Protein AF-A0A838I7V9-F1 (afdb_monomer_lite)

Foldseek 3Di:
DVQCPPVVLVVLLVVLLQVLLVCAVVCVVPPDDPVVSVVSCVSSVVLLQQQADPVLHTPDDVVVVVVSLVSNCVSHVVRSVVSVVSNVVLVCLSPPNDPPSSVVVSVD

Secondary structure (DSSP, 8-state):
-TTTT-HHHHHHHHHHHHHHHHHHHHHHHS----HHHHHHHHHTTGGGTTPBPTTS-BSS-HHHHHHHHHHHHHH-HHHHHHHHHHHHHHHHHHHHPPTTHHHHHH--

Structure (mmCIF, N/CA/C/O backbone):
data_AF-A0A838I7V9-F1
#
_entry.id   AF-A0A838I7V9-F1
#
loop_
_atom_site.group_PDB
_atom_site.id
_atom_site.type_symbol
_atom_site.label_atom_id
_atom_site.label_alt_id
_atom_site.label_comp_id
_atom_site.label_asym_id
_atom_site.label_entity_id
_atom_site.label_seq_id
_atom_site.pdbx_PDB_ins_code
_atom_site.Cartn_x
_atom_site.Cartn_y
_atom_site.Cartn_z
_atom_site.occupancy
_atom_site.B_iso_or_equiv
_atom_site.auth_seq_id
_atom_site.auth_comp_id
_atom_site.auth_asym_id
_atom_site.auth_atom_id
_atom_site.pdbx_PDB_model_num
ATOM 1 N N . MET A 1 1 ? 8.512 -0.071 14.941 1.00 44.03 1 MET A N 1
ATOM 2 C CA . MET A 1 1 ? 9.833 -0.678 14.637 1.00 44.03 1 MET A CA 1
ATOM 3 C C . MET A 1 1 ? 9.838 -2.211 14.620 1.00 44.03 1 MET A C 1
ATOM 5 O O . MET A 1 1 ? 10.482 -2.750 13.740 1.00 44.03 1 MET A O 1
ATOM 9 N N . ALA A 1 2 ? 9.162 -2.939 15.524 1.00 42.59 2 ALA A N 1
ATOM 10 C CA . ALA A 1 2 ? 9.299 -4.407 15.585 1.00 42.59 2 ALA A CA 1
ATOM 11 C C . ALA A 1 2 ? 8.737 -5.177 14.364 1.00 42.59 2 ALA A C 1
ATOM 13 O O . ALA A 1 2 ? 9.379 -6.119 13.924 1.00 42.59 2 ALA A O 1
ATOM 14 N N . ALA A 1 3 ? 7.604 -4.757 13.779 1.00 47.44 3 ALA A N 1
ATOM 15 C CA . ALA A 1 3 ? 6.997 -5.446 12.626 1.00 47.44 3 ALA A CA 1
ATOM 16 C C . ALA A 1 3 ? 7.734 -5.197 11.292 1.00 47.44 3 ALA A C 1
ATOM 18 O O . ALA A 1 3 ? 7.808 -6.082 10.452 1.00 47.44 3 ALA A O 1
ATOM 19 N N . LEU A 1 4 ? 8.339 -4.014 11.126 1.00 52.12 4 LEU A N 1
ATOM 20 C CA . LEU A 1 4 ? 9.138 -3.663 9.941 1.00 52.12 4 LEU A CA 1
ATOM 21 C C . LEU A 1 4 ? 10.583 -4.193 10.002 1.00 52.12 4 LEU A C 1
ATOM 23 O O . LEU A 1 4 ? 11.268 -4.202 8.987 1.00 52.12 4 LEU A O 1
ATOM 27 N N . ASN A 1 5 ? 11.040 -4.635 11.180 1.00 57.69 5 ASN A N 1
ATOM 28 C CA . ASN A 1 5 ? 12.380 -5.191 11.391 1.00 57.69 5 ASN A CA 1
ATOM 29 C C . ASN A 1 5 ? 12.416 -6.728 11.337 1.00 57.69 5 ASN A C 1
ATOM 31 O O . ASN A 1 5 ? 13.481 -7.309 11.549 1.00 57.69 5 ASN A O 1
ATOM 35 N N . ASP A 1 6 ? 11.283 -7.391 11.087 1.00 76.56 6 ASP A N 1
ATOM 36 C CA . ASP A 1 6 ? 11.284 -8.818 10.770 1.00 76.56 6 ASP A CA 1
ATOM 37 C C . ASP A 1 6 ? 11.922 -9.008 9.378 1.00 76.56 6 ASP A C 1
ATOM 39 O O . ASP A 1 6 ? 11.397 -8.478 8.393 1.00 76.56 6 ASP A O 1
ATOM 43 N N . PRO A 1 7 ? 13.049 -9.736 9.261 1.00 75.50 7 PRO A N 1
ATOM 44 C CA . PRO A 1 7 ? 13.737 -9.925 7.987 1.00 75.50 7 PRO A CA 1
ATOM 45 C C . PRO A 1 7 ? 12.866 -10.619 6.931 1.00 75.50 7 PRO A C 1
ATOM 47 O O . PRO A 1 7 ? 13.026 -10.341 5.743 1.00 75.50 7 PRO A O 1
ATOM 50 N N . ALA A 1 8 ? 11.930 -11.483 7.336 1.00 76.25 8 ALA A N 1
ATOM 51 C CA . ALA A 1 8 ? 11.003 -12.110 6.400 1.00 76.25 8 ALA A CA 1
ATOM 52 C C . ALA A 1 8 ? 10.016 -11.081 5.831 1.00 76.25 8 ALA A C 1
ATOM 54 O O . ALA A 1 8 ? 9.802 -11.030 4.622 1.00 76.25 8 ALA A O 1
ATOM 55 N N . HIS A 1 9 ? 9.474 -10.208 6.686 1.00 82.75 9 HIS A N 1
ATOM 56 C CA . HIS A 1 9 ? 8.588 -9.128 6.255 1.00 82.75 9 HIS A CA 1
ATOM 57 C C . HIS A 1 9 ? 9.313 -8.123 5.350 1.00 82.75 9 HIS A C 1
ATOM 59 O O . HIS A 1 9 ? 8.782 -7.745 4.308 1.00 82.75 9 HIS A O 1
ATOM 65 N N . ALA A 1 10 ? 10.548 -7.747 5.696 1.00 85.62 10 ALA A N 1
ATOM 66 C CA . ALA A 1 10 ? 11.370 -6.868 4.868 1.00 85.62 10 ALA A CA 1
ATOM 67 C C . ALA A 1 10 ? 11.609 -7.450 3.463 1.00 85.62 10 ALA A C 1
ATOM 69 O O . ALA A 1 10 ? 11.466 -6.730 2.477 1.00 85.62 10 ALA A O 1
ATOM 70 N N . SER A 1 11 ? 11.891 -8.755 3.364 1.00 89.12 11 SER A N 1
ATOM 71 C CA . SER A 1 11 ? 12.058 -9.439 2.075 1.00 89.12 11 SER A CA 1
ATOM 72 C C . SER A 1 11 ? 10.759 -9.486 1.261 1.00 89.12 11 SER A C 1
ATOM 74 O O . SER A 1 11 ? 10.793 -9.239 0.057 1.00 89.12 11 SER A O 1
ATOM 76 N N . CYS A 1 12 ? 9.605 -9.728 1.897 1.00 93.62 12 CYS A N 1
ATOM 77 C CA . CYS A 1 12 ? 8.308 -9.658 1.216 1.00 93.62 12 CYS A CA 1
ATOM 78 C C . CYS A 1 12 ? 8.016 -8.250 0.675 1.00 93.62 12 CYS A C 1
ATOM 80 O O . CYS A 1 12 ? 7.533 -8.108 -0.447 1.00 93.62 12 CYS A O 1
ATOM 82 N N . VAL A 1 13 ? 8.317 -7.207 1.456 1.00 95.50 13 VAL A N 1
ATOM 83 C CA . VAL A 1 13 ? 8.146 -5.809 1.033 1.00 95.50 13 VAL A CA 1
ATOM 84 C C . VAL A 1 13 ? 9.055 -5.481 -0.149 1.00 95.50 13 VAL A C 1
ATOM 86 O O . VAL A 1 13 ? 8.592 -4.876 -1.111 1.00 95.50 13 VAL A O 1
ATOM 89 N N . GLU A 1 14 ? 10.323 -5.891 -0.110 1.00 96.81 14 GLU A N 1
ATOM 90 C CA . GLU A 1 14 ? 11.258 -5.693 -1.222 1.00 96.81 14 GLU A CA 1
ATOM 91 C C . GLU A 1 14 ? 10.757 -6.367 -2.506 1.00 96.81 14 GLU A C 1
ATOM 93 O O . GLU A 1 14 ? 10.638 -5.697 -3.532 1.00 96.81 14 GLU A O 1
ATOM 98 N N . GLY A 1 15 ? 10.341 -7.637 -2.431 1.00 97.50 15 GLY A N 1
ATOM 99 C CA . GLY A 1 15 ? 9.783 -8.359 -3.578 1.00 97.50 15 GLY A CA 1
ATOM 100 C C . GLY A 1 15 ? 8.526 -7.698 -4.158 1.00 97.50 15 GLY A C 1
ATOM 101 O O . GLY A 1 15 ? 8.393 -7.579 -5.377 1.00 97.50 15 GLY A O 1
ATOM 102 N N . ALA A 1 16 ? 7.634 -7.182 -3.307 1.00 98.12 16 ALA A N 1
ATOM 103 C CA . ALA A 1 16 ? 6.469 -6.436 -3.774 1.00 98.12 16 ALA A CA 1
ATOM 104 C C . ALA A 1 16 ? 6.872 -5.143 -4.500 1.00 98.12 16 ALA A C 1
ATOM 106 O O . ALA A 1 16 ? 6.332 -4.838 -5.561 1.00 98.12 16 ALA A O 1
ATOM 107 N N . LEU A 1 17 ? 7.843 -4.389 -3.973 1.00 98.62 17 LEU A N 1
ATOM 108 C CA . LEU A 1 17 ? 8.337 -3.169 -4.620 1.00 98.62 17 LEU A CA 1
ATOM 109 C C . LEU A 1 17 ? 8.992 -3.458 -5.977 1.00 98.62 17 LEU A C 1
ATOM 111 O O . LEU A 1 17 ? 8.787 -2.693 -6.921 1.00 98.62 17 LEU A O 1
ATOM 115 N N . GLU A 1 18 ? 9.732 -4.560 -6.102 1.00 98.56 18 GLU A N 1
ATOM 116 C CA . GLU A 1 18 ? 10.296 -5.015 -7.377 1.00 98.56 18 GLU A CA 1
ATOM 117 C C . GLU A 1 18 ? 9.197 -5.347 -8.396 1.00 98.56 18 GLU A C 1
ATOM 119 O O . GLU A 1 18 ? 9.260 -4.894 -9.542 1.00 98.56 18 GLU A O 1
ATOM 124 N N . ALA A 1 19 ? 8.152 -6.066 -7.976 1.00 97.94 19 ALA A N 1
ATOM 125 C CA . ALA A 1 19 ? 7.010 -6.392 -8.828 1.00 97.94 19 ALA A CA 1
ATOM 126 C C . ALA A 1 19 ? 6.235 -5.135 -9.267 1.00 97.94 19 ALA A C 1
ATOM 128 O O . ALA A 1 19 ? 5.865 -4.998 -10.439 1.00 97.94 19 ALA A O 1
ATOM 129 N N . VAL A 1 20 ? 6.052 -4.167 -8.359 1.00 98.56 20 VAL A N 1
ATOM 130 C CA . VAL A 1 20 ? 5.501 -2.851 -8.705 1.00 98.56 20 VAL A CA 1
ATOM 131 C C . VAL A 1 20 ? 6.386 -2.174 -9.755 1.00 98.56 20 VAL A C 1
ATOM 133 O O . VAL A 1 20 ? 5.877 -1.791 -10.809 1.00 98.56 20 VAL A O 1
ATOM 136 N N . ALA A 1 21 ? 7.696 -2.072 -9.534 1.00 98.69 21 ALA A N 1
ATOM 137 C CA . ALA A 1 21 ? 8.607 -1.398 -10.459 1.00 98.69 21 ALA A CA 1
ATOM 138 C C . ALA A 1 21 ? 8.640 -2.051 -11.852 1.00 98.69 21 ALA A C 1
ATOM 140 O O . ALA A 1 21 ? 8.646 -1.348 -12.866 1.00 98.69 21 ALA A O 1
ATOM 141 N N . ALA A 1 22 ? 8.592 -3.386 -11.921 1.00 98.25 22 ALA A N 1
ATOM 142 C CA . ALA A 1 22 ? 8.642 -4.141 -13.173 1.00 98.25 22 ALA A CA 1
ATOM 143 C C . ALA A 1 22 ? 7.511 -3.767 -14.151 1.00 98.25 22 ALA A C 1
ATOM 145 O O . ALA A 1 22 ? 7.724 -3.731 -15.364 1.00 98.25 22 ALA A O 1
ATOM 1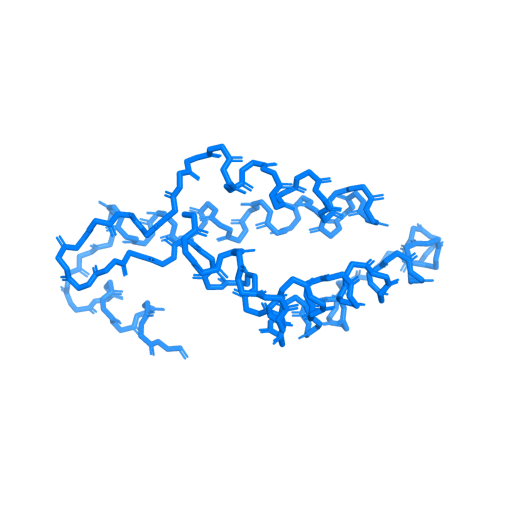46 N N . GLY A 1 23 ? 6.320 -3.446 -13.637 1.00 96.19 23 GLY A N 1
ATOM 147 C CA . GLY A 1 23 ? 5.166 -3.060 -14.456 1.00 96.19 23 GLY A CA 1
ATOM 148 C C . GLY A 1 23 ? 5.008 -1.554 -14.702 1.00 96.19 23 GLY A C 1
ATOM 149 O O . GLY A 1 23 ? 4.099 -1.160 -15.433 1.00 96.19 23 GLY A O 1
ATOM 150 N N . ALA A 1 24 ? 5.855 -0.704 -14.109 1.00 98.06 24 ALA A N 1
ATOM 151 C CA . ALA A 1 24 ? 5.643 0.746 -14.076 1.00 98.06 24 ALA A CA 1
ATOM 152 C C . ALA A 1 24 ? 5.635 1.384 -15.474 1.00 98.06 24 ALA A C 1
ATOM 154 O O . ALA A 1 24 ? 4.708 2.107 -15.832 1.00 98.06 24 ALA A O 1
ATOM 155 N N . ALA A 1 25 ? 6.632 1.064 -16.305 1.00 97.94 25 ALA A N 1
ATOM 156 C CA . ALA A 1 25 ? 6.751 1.639 -17.646 1.00 97.94 25 ALA A CA 1
ATOM 157 C C . ALA A 1 25 ? 5.607 1.220 -18.585 1.00 97.94 25 ALA A C 1
ATOM 159 O O . ALA A 1 25 ? 5.243 1.970 -19.486 1.00 97.94 25 ALA A O 1
ATOM 160 N N . GLU A 1 26 ? 5.057 0.018 -18.407 1.00 97.19 26 GLU A N 1
ATOM 161 C CA . GLU A 1 26 ? 3.923 -0.446 -19.207 1.00 97.19 26 GLU A CA 1
ATOM 162 C C . GLU A 1 26 ? 2.627 0.248 -18.787 1.00 97.19 26 GLU A C 1
ATOM 164 O O . GLU A 1 26 ? 1.877 0.717 -19.640 1.00 97.19 26 GLU A O 1
ATOM 169 N N . ARG A 1 27 ? 2.397 0.394 -17.477 1.00 96.31 27 ARG A N 1
ATOM 170 C CA . ARG A 1 27 ? 1.236 1.126 -16.954 1.00 96.31 27 ARG A CA 1
ATOM 171 C C . ARG A 1 27 ? 1.263 2.610 -17.302 1.00 96.31 27 ARG A C 1
ATOM 173 O O . ARG A 1 27 ? 0.206 3.168 -17.574 1.00 96.31 27 ARG A O 1
ATOM 180 N N . ASP A 1 28 ? 2.440 3.232 -17.332 1.00 97.44 28 ASP A N 1
ATOM 181 C CA . ASP A 1 28 ? 2.590 4.625 -17.769 1.00 97.44 28 ASP A CA 1
ATOM 182 C C . ASP A 1 28 ? 2.172 4.802 -19.241 1.00 97.44 28 ASP A C 1
ATOM 184 O O . ASP A 1 28 ? 1.430 5.723 -19.580 1.00 97.44 28 ASP A O 1
ATOM 188 N N . ARG A 1 29 ? 2.567 3.864 -20.116 1.00 98.06 29 ARG A N 1
ATOM 189 C CA . ARG A 1 29 ? 2.175 3.874 -21.538 1.00 98.06 29 ARG A CA 1
ATOM 190 C C . ARG A 1 29 ? 0.707 3.519 -21.761 1.00 98.06 29 ARG A C 1
ATOM 192 O O . ARG A 1 29 ? 0.088 4.058 -22.677 1.00 98.06 29 ARG A O 1
ATOM 199 N N . HIS A 1 30 ? 0.160 2.623 -20.943 1.00 97.06 30 HIS A N 1
ATOM 200 C CA . HIS A 1 30 ? -1.205 2.115 -21.064 1.00 97.06 30 HIS A CA 1
ATOM 201 C C . HIS A 1 30 ? -1.941 2.209 -19.717 1.00 97.06 30 HIS A C 1
ATOM 203 O O . HIS A 1 30 ? -2.069 1.204 -19.006 1.00 97.06 30 HIS A O 1
ATOM 209 N N . PRO A 1 31 ? -2.447 3.407 -19.357 1.00 94.31 31 PRO A N 1
ATOM 210 C CA . PRO A 1 31 ? -3.028 3.650 -18.044 1.00 94.31 31 PRO A CA 1
ATOM 211 C C . PRO A 1 31 ? -4.224 2.743 -17.761 1.00 94.31 31 PRO A C 1
ATOM 213 O O . PRO A 1 31 ? -5.240 2.771 -18.456 1.00 94.31 31 PRO A O 1
ATOM 216 N N . ARG A 1 32 ? -4.104 1.960 -16.693 1.00 95.00 32 ARG A N 1
ATOM 217 C CA . ARG A 1 32 ? -5.156 1.108 -16.134 1.00 95.00 32 ARG A CA 1
ATOM 218 C C . ARG A 1 32 ? -5.000 1.046 -14.622 1.00 95.00 32 ARG A C 1
ATOM 220 O O . ARG A 1 32 ? -3.929 1.360 -14.099 1.00 95.00 32 ARG A O 1
ATOM 227 N N . PHE A 1 33 ? -6.057 0.643 -13.922 1.00 96.62 33 PHE A N 1
ATOM 228 C CA . PHE A 1 33 ? -5.934 0.402 -12.490 1.00 96.62 33 PHE A CA 1
ATOM 229 C C . PHE A 1 33 ? -4.869 -0.691 -12.238 1.00 96.62 33 PHE A C 1
ATOM 231 O O . PHE A 1 33 ? -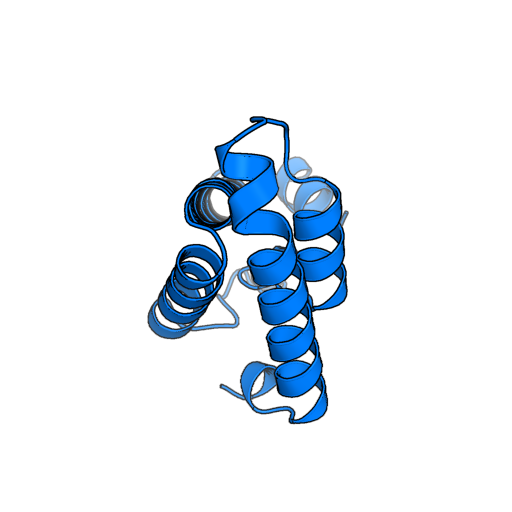4.811 -1.670 -12.990 1.00 96.62 33 PHE A O 1
ATOM 238 N N . PRO A 1 34 ? -3.964 -0.513 -11.260 1.00 97.56 34 PRO A N 1
ATOM 239 C CA . PRO A 1 34 ? -2.824 -1.403 -11.076 1.00 97.56 34 PRO A CA 1
ATOM 240 C C . PRO A 1 34 ? -3.172 -2.594 -10.163 1.00 97.56 34 PRO A C 1
ATOM 242 O O . PRO A 1 34 ? -2.560 -2.761 -9.110 1.00 97.56 34 PRO A O 1
ATOM 245 N N . ASP A 1 35 ? -4.140 -3.426 -10.567 1.00 97.56 35 ASP A N 1
ATOM 246 C CA . ASP A 1 35 ? -4.645 -4.565 -9.774 1.00 97.56 35 ASP A CA 1
ATOM 247 C C . ASP A 1 35 ? -3.528 -5.486 -9.264 1.00 97.56 35 ASP A C 1
ATOM 249 O O . ASP A 1 35 ? -3.443 -5.779 -8.074 1.00 97.56 35 ASP A O 1
ATOM 253 N N . GLU A 1 36 ? -2.630 -5.896 -10.163 1.00 97.44 36 GLU A N 1
ATOM 254 C CA . GLU A 1 36 ? -1.504 -6.784 -9.849 1.00 97.44 36 GLU A CA 1
ATOM 255 C C . GLU A 1 36 ? -0.561 -6.146 -8.818 1.00 97.44 36 GLU A C 1
ATOM 257 O O . GLU A 1 36 ? -0.185 -6.788 -7.846 1.00 97.44 36 GLU A O 1
ATOM 262 N N . ALA A 1 37 ? -0.254 -4.851 -8.956 1.00 98.12 37 ALA A N 1
ATOM 263 C CA . ALA A 1 37 ? 0.584 -4.141 -7.991 1.00 98.12 37 ALA A CA 1
ATOM 264 C C . ALA A 1 37 ? -0.066 -4.110 -6.599 1.00 98.12 37 ALA A C 1
ATOM 266 O O . ALA A 1 37 ? 0.606 -4.331 -5.598 1.00 98.12 37 ALA A O 1
ATOM 267 N N . PHE A 1 38 ? -1.378 -3.869 -6.520 1.00 98.31 38 PHE A N 1
ATOM 268 C CA . PHE A 1 38 ? -2.095 -3.876 -5.243 1.00 98.31 38 PHE A CA 1
ATOM 269 C C . PHE A 1 38 ? -2.203 -5.274 -4.631 1.00 98.31 38 PHE A C 1
ATOM 271 O O . PHE A 1 38 ? -2.179 -5.389 -3.405 1.00 98.31 38 PHE A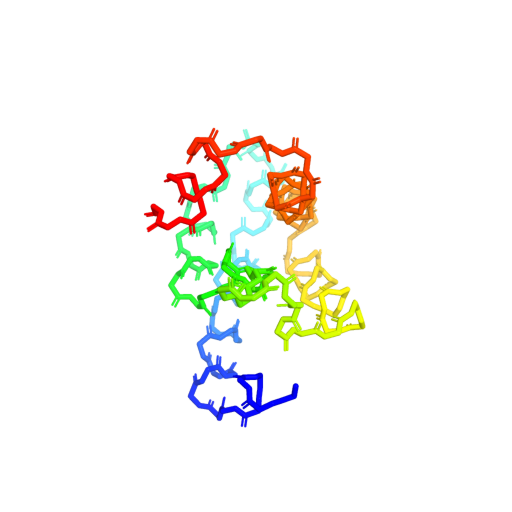 O 1
ATOM 278 N N . ALA A 1 39 ? -2.268 -6.329 -5.446 1.00 98.19 39 ALA A N 1
ATOM 279 C CA . ALA A 1 39 ? -2.194 -7.702 -4.958 1.00 98.19 39 ALA A CA 1
ATOM 280 C C . ALA A 1 39 ? -0.839 -7.986 -4.285 1.00 98.19 39 ALA A C 1
ATOM 282 O O . ALA A 1 39 ? -0.816 -8.539 -3.185 1.00 98.19 39 ALA A O 1
ATOM 283 N N . GLU A 1 40 ? 0.267 -7.526 -4.876 1.00 98.19 40 GLU A N 1
ATOM 284 C CA . GLU A 1 40 ? 1.610 -7.652 -4.289 1.00 98.19 40 GLU A CA 1
ATOM 285 C C . GLU A 1 40 ? 1.752 -6.837 -2.994 1.00 98.19 40 GLU A C 1
ATOM 287 O O . GLU A 1 40 ? 2.207 -7.349 -1.969 1.00 98.19 40 GLU A O 1
ATOM 292 N N . LEU A 1 41 ? 1.272 -5.586 -2.979 1.00 98.12 41 LEU A N 1
ATOM 293 C CA . LEU A 1 41 ? 1.255 -4.762 -1.762 1.00 98.12 41 LEU A CA 1
ATOM 294 C C . LEU A 1 41 ? 0.398 -5.394 -0.651 1.00 98.12 41 LEU A C 1
ATOM 296 O O . LEU A 1 41 ? 0.757 -5.313 0.526 1.00 98.12 41 LEU A O 1
ATOM 300 N N . ARG A 1 42 ? -0.722 -6.044 -1.004 1.00 96.50 42 ARG A N 1
ATOM 301 C CA . ARG A 1 42 ? -1.559 -6.797 -0.058 1.00 96.50 42 ARG A CA 1
ATOM 302 C C . ARG A 1 42 ? -0.808 -7.998 0.502 1.00 96.50 42 ARG A C 1
ATOM 304 O O . ARG A 1 42 ? -0.816 -8.185 1.715 1.00 96.50 42 ARG A O 1
ATOM 311 N N . ALA A 1 43 ? -0.163 -8.789 -0.353 1.00 95.94 43 ALA A N 1
ATOM 312 C CA . ALA A 1 43 ? 0.603 -9.963 0.057 1.00 95.94 43 ALA A CA 1
ATOM 313 C C . ALA A 1 43 ? 1.771 -9.594 0.989 1.00 95.94 43 ALA A C 1
ATOM 315 O O . ALA A 1 43 ? 2.042 -10.310 1.950 1.00 95.94 43 ALA A O 1
ATOM 316 N N . ALA A 1 44 ? 2.397 -8.435 0.765 1.00 95.94 44 ALA A N 1
ATOM 317 C CA . ALA A 1 44 ? 3.421 -7.876 1.646 1.00 95.94 44 ALA A CA 1
ATOM 318 C C . ALA A 1 44 ? 2.866 -7.215 2.926 1.00 95.94 44 ALA A C 1
ATOM 320 O O . ALA A 1 44 ? 3.642 -6.746 3.755 1.00 95.94 44 ALA A O 1
ATOM 321 N N . GLY A 1 45 ? 1.542 -7.152 3.109 1.00 94.62 45 GLY A N 1
ATOM 322 C CA . GLY A 1 45 ? 0.896 -6.556 4.284 1.00 94.62 45 GLY A CA 1
ATOM 323 C C . GLY A 1 45 ? 0.867 -5.023 4.300 1.00 94.62 45 GLY A C 1
ATOM 324 O O . GLY A 1 45 ? 0.427 -4.431 5.284 1.00 94.62 45 GLY A O 1
ATOM 325 N N . LEU A 1 46 ? 1.284 -4.356 3.221 1.00 96.00 46 LEU A N 1
ATOM 326 C CA . LEU A 1 46 ? 1.371 -2.893 3.173 1.00 96.00 46 LEU A CA 1
ATOM 327 C C . LEU A 1 46 ? -0.005 -2.214 3.189 1.00 96.00 46 LEU A C 1
ATOM 329 O O . LEU A 1 46 ? -0.137 -1.115 3.717 1.00 96.00 46 LEU A O 1
ATOM 333 N N . LEU A 1 47 ? -1.061 -2.868 2.694 1.00 95.69 47 LEU A N 1
ATOM 334 C CA . LEU A 1 47 ? -2.419 -2.299 2.738 1.00 95.69 47 LEU A CA 1
ATOM 335 C C . LEU A 1 47 ? -3.003 -2.216 4.160 1.00 95.69 47 LEU A C 1
ATOM 337 O O . LEU A 1 47 ? -3.932 -1.447 4.387 1.00 95.69 47 LEU A O 1
ATOM 341 N N . ALA A 1 48 ? -2.457 -2.980 5.107 1.00 92.81 48 ALA A N 1
ATOM 342 C CA . ALA A 1 48 ? -2.870 -3.004 6.510 1.00 92.81 48 ALA A CA 1
ATOM 343 C C . ALA A 1 48 ? -1.891 -2.246 7.430 1.00 92.81 48 ALA A C 1
ATOM 345 O O . ALA A 1 48 ? -2.029 -2.274 8.651 1.00 92.81 48 ALA A O 1
ATOM 346 N N . LEU A 1 49 ? -0.890 -1.569 6.855 1.00 92.25 49 LEU A N 1
ATOM 347 C CA . LEU A 1 49 ? 0.258 -1.014 7.575 1.00 92.25 49 LEU A CA 1
ATOM 348 C C . LEU A 1 49 ? -0.126 -0.035 8.699 1.00 92.25 49 LEU A C 1
ATOM 350 O O . LEU A 1 49 ? 0.552 0.029 9.725 1.00 92.25 49 LEU A O 1
ATOM 354 N N . THR A 1 50 ? -1.188 0.745 8.495 1.00 92.31 50 THR A N 1
ATOM 355 C CA . THR A 1 50 ? -1.636 1.802 9.412 1.00 92.31 50 THR A CA 1
ATOM 356 C C . THR A 1 50 ? -2.845 1.408 10.254 1.00 92.31 50 THR A C 1
ATOM 358 O O . THR A 1 50 ? -3.362 2.264 10.974 1.00 92.31 50 THR A O 1
ATOM 361 N N . LEU A 1 51 ? -3.285 0.142 10.203 1.00 91.12 51 LEU A N 1
ATOM 362 C CA . LEU A 1 51 ? -4.393 -0.315 11.038 1.00 91.12 51 LEU A CA 1
ATOM 363 C C . LEU A 1 51 ? -4.084 -0.040 12.521 1.00 91.12 51 LEU A C 1
ATOM 365 O O . LEU A 1 51 ? -2.980 -0.350 12.993 1.00 91.12 51 LEU A O 1
ATOM 369 N N . PRO A 1 52 ? -5.023 0.576 13.259 1.00 84.81 52 PRO A N 1
ATOM 370 C CA . PRO A 1 52 ? -4.850 0.797 14.682 1.00 84.81 52 PRO A CA 1
ATOM 371 C C . PRO A 1 52 ? -4.947 -0.529 15.441 1.00 84.81 52 PRO A C 1
ATOM 373 O O . PRO A 1 52 ? -5.522 -1.514 14.979 1.00 84.81 52 PRO A O 1
ATOM 376 N N . ARG A 1 53 ? -4.396 -0.550 16.650 1.00 79.81 53 ARG A N 1
ATOM 377 C CA . ARG A 1 53 ? -4.653 -1.615 17.621 1.00 79.81 53 ARG A CA 1
ATOM 378 C C . ARG A 1 53 ? -6.113 -1.544 18.102 1.00 79.81 53 ARG A C 1
ATOM 380 O O . ARG A 1 53 ? -6.752 -0.506 17.942 1.00 79.81 53 ARG A O 1
ATOM 387 N N . PRO A 1 54 ? -6.637 -2.598 18.759 1.00 73.12 54 PRO A N 1
ATOM 388 C CA . PRO A 1 54 ? -7.999 -2.591 19.307 1.00 73.12 54 PRO A CA 1
ATOM 389 C C . PRO A 1 54 ? -8.296 -1.455 20.304 1.00 73.12 54 PRO A C 1
ATOM 391 O O . PRO A 1 54 ? -9.453 -1.129 20.536 1.00 73.12 54 PRO A O 1
ATOM 394 N N . ASP A 1 55 ? -7.265 -0.857 20.906 1.00 73.94 55 ASP A N 1
ATOM 395 C CA . ASP A 1 55 ? -7.361 0.312 21.791 1.00 73.94 55 ASP A CA 1
ATOM 396 C C . ASP A 1 55 ? -7.338 1.661 21.038 1.00 73.94 55 ASP A C 1
ATOM 398 O O . ASP A 1 55 ? -7.427 2.720 21.659 1.00 73.94 55 ASP A O 1
ATOM 402 N N . GLY A 1 56 ? -7.259 1.635 19.704 1.00 71.69 56 GLY A N 1
ATOM 403 C CA . GLY A 1 56 ? -7.212 2.807 18.832 1.00 71.69 56 GLY A CA 1
ATOM 404 C C . GLY A 1 56 ? -5.810 3.383 18.621 1.00 71.69 56 GLY A C 1
ATOM 405 O O . GLY A 1 56 ? -5.665 4.345 17.865 1.00 71.69 56 GLY A O 1
ATOM 406 N N . GLU A 1 57 ? -4.768 2.825 19.247 1.00 77.81 57 GLU A N 1
ATOM 407 C CA . GLU A 1 57 ? -3.405 3.337 19.095 1.00 77.81 57 GLU A CA 1
ATOM 408 C C . GLU A 1 57 ? -2.752 2.889 17.780 1.00 77.81 57 GLU A C 1
ATOM 410 O O . GLU A 1 57 ? -2.901 1.754 17.321 1.00 77.81 57 GLU A O 1
ATOM 415 N N . ARG A 1 58 ? -1.959 3.781 17.175 1.00 81.75 58 ARG A N 1
ATOM 416 C CA . ARG A 1 58 ? -1.221 3.490 15.941 1.00 81.75 58 ARG A CA 1
ATOM 417 C C . ARG A 1 58 ? -0.072 2.514 16.212 1.00 81.75 58 ARG A C 1
ATOM 419 O O . ARG A 1 58 ? 0.738 2.725 17.111 1.00 81.75 58 ARG A O 1
ATOM 426 N N . VAL A 1 59 ? 0.051 1.480 15.377 1.00 84.06 59 VAL A N 1
ATOM 427 C CA . VAL A 1 59 ? 1.113 0.460 15.496 1.00 84.06 59 VAL A CA 1
ATOM 428 C C . VAL A 1 59 ? 2.481 0.968 15.009 1.00 84.06 59 VAL A C 1
ATOM 430 O O . VAL A 1 59 ? 3.525 0.549 15.519 1.00 84.06 59 VAL A O 1
ATOM 433 N N . ILE A 1 60 ? 2.493 1.871 14.024 1.00 87.94 60 ILE A N 1
ATOM 434 C CA . ILE A 1 60 ? 3.709 2.419 13.400 1.00 87.94 60 ILE A CA 1
ATOM 435 C C . ILE A 1 60 ? 3.820 3.937 13.578 1.00 87.94 60 ILE A C 1
ATOM 437 O O . ILE A 1 60 ? 2.845 4.605 13.901 1.00 87.94 60 ILE A O 1
ATOM 441 N N . SER A 1 61 ? 4.999 4.517 13.356 1.00 90.81 61 SER A N 1
ATOM 442 C CA . SER A 1 61 ? 5.133 5.979 13.345 1.00 90.81 61 SER A CA 1
ATOM 443 C C . SER A 1 61 ? 4.700 6.574 11.998 1.00 90.81 61 SER A C 1
ATOM 445 O O . SER A 1 61 ? 4.756 5.904 10.969 1.00 90.81 61 SER A O 1
ATOM 447 N N . HIS A 1 62 ? 4.359 7.867 11.960 1.00 91.00 62 HIS A N 1
ATOM 448 C CA . HIS A 1 62 ? 4.169 8.566 10.679 1.00 91.00 62 HIS A CA 1
ATOM 449 C C . HIS A 1 62 ? 5.436 8.532 9.809 1.00 91.00 62 HIS A C 1
ATOM 451 O O . HIS A 1 62 ? 5.345 8.538 8.587 1.00 91.00 62 HIS A O 1
ATOM 457 N N . ALA A 1 63 ? 6.630 8.493 10.412 1.00 94.12 63 ALA A N 1
ATOM 458 C CA . ALA A 1 63 ? 7.873 8.383 9.653 1.00 94.12 63 ALA A CA 1
ATOM 459 C C . ALA A 1 63 ? 7.960 7.045 8.900 1.00 94.12 63 ALA A C 1
ATOM 461 O O . ALA A 1 63 ? 8.369 7.036 7.740 1.00 94.12 63 ALA A O 1
ATOM 462 N N . ASP A 1 64 ? 7.526 5.952 9.534 1.00 93.38 64 ASP A N 1
ATOM 463 C CA . ASP A 1 64 ? 7.447 4.626 8.912 1.00 93.38 64 ASP A CA 1
ATOM 464 C C . ASP A 1 64 ? 6.419 4.613 7.770 1.00 93.38 64 ASP A C 1
ATOM 466 O O . ASP A 1 64 ? 6.694 4.105 6.683 1.00 93.38 64 ASP A O 1
ATOM 470 N N . GLU A 1 65 ? 5.258 5.236 7.983 1.00 94.94 65 GLU A N 1
ATOM 471 C CA . GLU A 1 65 ? 4.214 5.370 6.963 1.00 94.94 65 GLU A CA 1
ATOM 472 C C . GLU A 1 65 ? 4.728 6.132 5.734 1.00 94.94 65 GLU A C 1
ATOM 474 O O . GLU A 1 65 ? 4.676 5.635 4.608 1.00 94.94 65 GLU A O 1
ATOM 479 N N . TRP A 1 66 ? 5.313 7.313 5.951 1.00 96.69 66 TRP A N 1
ATOM 480 C CA . TRP A 1 66 ? 5.894 8.120 4.879 1.00 96.69 66 TRP A CA 1
ATOM 481 C C . TRP A 1 66 ? 7.058 7.420 4.183 1.00 96.69 66 TRP A C 1
ATOM 483 O O . TRP A 1 66 ? 7.284 7.646 2.993 1.00 96.69 66 TRP A O 1
ATOM 493 N N . HIS A 1 67 ? 7.813 6.587 4.899 1.00 96.81 67 HIS A N 1
ATOM 494 C CA . HIS A 1 67 ? 8.837 5.754 4.287 1.00 96.81 67 HIS A CA 1
ATOM 495 C C . HIS A 1 67 ? 8.208 4.746 3.316 1.00 96.81 67 HIS A C 1
ATOM 497 O O . HIS A 1 67 ? 8.623 4.695 2.160 1.00 96.81 67 HIS A O 1
ATOM 503 N N . ALA A 1 68 ? 7.163 4.022 3.731 1.00 96.69 68 ALA A N 1
ATOM 504 C CA . ALA A 1 68 ? 6.452 3.082 2.864 1.00 96.69 68 ALA A CA 1
ATOM 505 C C . ALA A 1 68 ? 5.849 3.771 1.628 1.00 96.69 68 ALA A C 1
ATOM 507 O O . ALA A 1 68 ? 6.085 3.322 0.506 1.00 96.69 68 ALA A O 1
ATOM 508 N N . VAL A 1 69 ? 5.156 4.903 1.806 1.00 98.38 69 VAL A N 1
ATOM 509 C CA . VAL A 1 69 ? 4.584 5.682 0.690 1.00 98.38 69 VAL A CA 1
ATOM 510 C C . VAL A 1 69 ? 5.665 6.084 -0.314 1.00 98.38 69 VAL A C 1
ATOM 512 O O . VAL A 1 69 ? 5.497 5.903 -1.519 1.00 98.38 69 VAL A O 1
ATOM 515 N N . ARG A 1 70 ? 6.811 6.584 0.164 1.00 98.62 70 ARG A N 1
ATOM 516 C CA . ARG A 1 70 ? 7.932 6.973 -0.706 1.00 98.62 70 ARG A CA 1
ATOM 517 C C . ARG A 1 70 ? 8.549 5.778 -1.423 1.00 98.62 70 ARG A C 1
ATOM 519 O O . ARG A 1 70 ? 8.937 5.928 -2.577 1.00 98.62 70 ARG A O 1
ATOM 526 N N . SER A 1 71 ? 8.648 4.623 -0.772 1.00 98.50 71 SER A N 1
ATOM 527 C CA . SER A 1 71 ? 9.160 3.401 -1.399 1.00 98.50 71 SER A CA 1
ATOM 528 C C . SER A 1 71 ? 8.254 2.933 -2.536 1.00 98.50 71 SER A C 1
ATOM 530 O O . SER A 1 71 ? 8.745 2.718 -3.642 1.00 98.50 71 SER A O 1
ATOM 532 N N . VAL A 1 72 ? 6.936 2.881 -2.316 1.00 98.69 72 VAL A N 1
ATOM 533 C CA . VAL A 1 72 ? 5.969 2.518 -3.368 1.00 98.69 72 VAL A CA 1
ATOM 534 C C . VAL A 1 72 ? 5.987 3.548 -4.501 1.00 98.69 72 VAL A C 1
ATOM 536 O O . VAL A 1 72 ? 6.079 3.175 -5.665 1.00 98.69 72 VAL A O 1
ATOM 539 N N . ALA A 1 73 ? 5.991 4.845 -4.179 1.00 98.69 73 ALA A N 1
ATOM 540 C CA . ALA A 1 73 ? 6.033 5.912 -5.180 1.00 98.69 73 ALA A CA 1
ATOM 541 C C . ALA A 1 73 ? 7.326 5.929 -6.016 1.00 98.69 73 ALA A C 1
ATOM 543 O O . ALA A 1 73 ? 7.305 6.372 -7.162 1.00 98.69 73 ALA A O 1
ATOM 544 N N . ARG A 1 74 ? 8.454 5.462 -5.460 1.00 98.75 74 ARG A N 1
ATOM 545 C CA . ARG A 1 74 ? 9.710 5.280 -6.206 1.00 98.75 74 ARG A CA 1
ATOM 546 C C . ARG A 1 74 ? 9.640 4.109 -7.182 1.00 98.75 74 ARG A C 1
ATOM 548 O O . ARG A 1 74 ? 10.256 4.198 -8.238 1.00 98.75 74 ARG A O 1
ATOM 555 N N . ALA A 1 75 ? 8.928 3.041 -6.826 1.00 98.56 75 ALA A N 1
ATOM 556 C CA . ALA A 1 75 ? 8.707 1.900 -7.710 1.00 98.56 75 ALA A CA 1
ATOM 557 C C . ALA A 1 75 ? 7.741 2.261 -8.852 1.00 98.56 75 ALA A C 1
ATOM 559 O O . ALA A 1 75 ? 8.018 1.973 -10.012 1.00 98.56 75 ALA A O 1
ATOM 560 N N . ASP A 1 76 ? 6.636 2.938 -8.536 1.00 98.75 76 ASP A N 1
ATOM 561 C CA . ASP A 1 76 ? 5.673 3.461 -9.507 1.00 98.75 76 ASP A CA 1
ATOM 562 C C . ASP 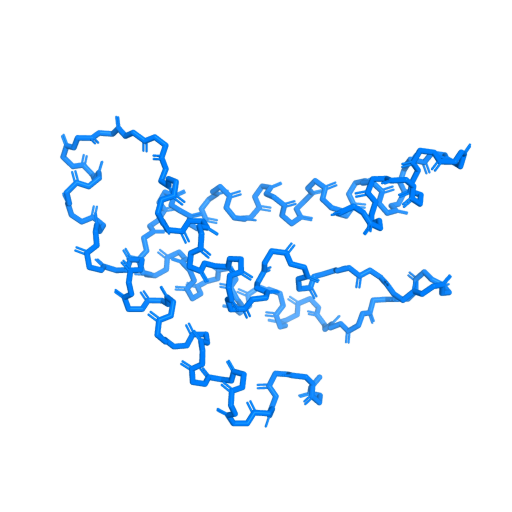A 1 76 ? 4.905 4.642 -8.888 1.00 98.75 76 ASP A C 1
ATOM 564 O O . ASP A 1 76 ? 4.223 4.504 -7.869 1.00 98.75 76 ASP A O 1
ATOM 568 N N . GLY A 1 77 ? 4.998 5.819 -9.514 1.00 98.31 77 GLY A N 1
ATOM 569 C CA . GLY A 1 77 ? 4.396 7.047 -8.991 1.00 98.31 77 GLY A CA 1
ATOM 570 C C . GLY A 1 77 ? 2.865 7.020 -8.937 1.00 98.31 77 GLY A C 1
ATOM 571 O O . GLY A 1 77 ? 2.275 7.556 -7.994 1.00 98.31 77 GLY A O 1
ATOM 572 N N . SER A 1 78 ? 2.208 6.380 -9.907 1.00 98.19 78 SER A N 1
ATOM 573 C CA . SER A 1 78 ? 0.748 6.245 -9.927 1.00 98.19 78 SER A CA 1
ATOM 574 C C . SER A 1 78 ? 0.278 5.277 -8.849 1.00 98.19 78 SER A C 1
ATOM 576 O O . SER A 1 78 ? -0.673 5.587 -8.130 1.00 98.19 78 SER A O 1
ATOM 578 N N . VAL A 1 79 ? 0.977 4.152 -8.670 1.00 98.62 79 VAL A N 1
ATOM 579 C CA . VAL A 1 79 ? 0.686 3.204 -7.581 1.00 98.62 79 VAL A CA 1
ATOM 580 C C . VAL A 1 79 ? 0.898 3.873 -6.225 1.00 98.62 79 VAL A C 1
ATOM 582 O O . VAL A 1 79 ? 0.018 3.801 -5.373 1.00 98.62 79 VAL A O 1
ATOM 585 N N . GLY A 1 80 ? 2.006 4.599 -6.043 1.00 98.62 80 GLY A N 1
ATOM 586 C CA . GLY A 1 80 ? 2.290 5.333 -4.809 1.00 98.62 80 GLY A CA 1
ATOM 587 C C . GLY A 1 80 ? 1.205 6.345 -4.445 1.00 98.62 80 GLY A C 1
ATOM 588 O O . GLY A 1 80 ? 0.830 6.444 -3.280 1.00 98.62 80 GLY A O 1
ATOM 589 N N . ARG A 1 81 ? 0.637 7.049 -5.433 1.00 98.25 81 ARG A N 1
ATOM 590 C CA . ARG A 1 81 ? -0.478 7.981 -5.203 1.00 98.25 81 ARG A CA 1
ATOM 591 C C . ARG A 1 81 ? -1.758 7.273 -4.758 1.00 98.25 81 ARG A C 1
ATOM 593 O O . ARG A 1 81 ? -2.458 7.788 -3.890 1.00 98.25 81 ARG A O 1
ATOM 600 N N . ILE A 1 82 ? -2.098 6.141 -5.371 1.00 98.56 82 ILE A N 1
ATOM 601 C CA . ILE A 1 82 ? -3.299 5.382 -4.990 1.00 98.56 82 ILE A CA 1
ATOM 602 C C . ILE A 1 82 ? -3.096 4.768 -3.599 1.00 98.56 82 ILE A C 1
ATOM 604 O O . ILE A 1 82 ? -4.013 4.789 -2.785 1.00 98.56 82 ILE A O 1
ATOM 608 N N . TYR A 1 83 ? -1.887 4.286 -3.303 1.00 98.62 83 TYR A N 1
ATOM 609 C CA . TYR A 1 83 ? -1.526 3.738 -1.998 1.00 98.62 83 TYR A CA 1
ATOM 610 C C . TYR A 1 83 ? -1.611 4.787 -0.877 1.00 98.62 83 TYR A C 1
ATOM 612 O O . TYR A 1 83 ? -2.211 4.518 0.158 1.00 98.62 83 TYR A O 1
ATOM 620 N N . ASP A 1 84 ? -1.106 6.003 -1.100 1.00 98.44 84 ASP A N 1
ATOM 621 C CA . ASP A 1 84 ? -1.287 7.137 -0.179 1.00 98.44 84 ASP A CA 1
ATOM 622 C C . ASP A 1 84 ? -2.779 7.415 0.094 1.00 98.44 84 ASP A C 1
ATOM 624 O O . ASP A 1 84 ? -3.220 7.464 1.244 1.00 98.44 84 ASP A O 1
ATOM 628 N N . GLY A 1 85 ? -3.594 7.474 -0.965 1.00 98.25 85 GLY A N 1
ATOM 629 C CA . GLY A 1 85 ? -5.045 7.632 -0.840 1.00 98.25 85 GLY A CA 1
ATOM 630 C C . GLY A 1 85 ? -5.731 6.494 -0.071 1.00 98.25 85 GLY A C 1
ATOM 631 O O . GLY A 1 85 ? -6.675 6.748 0.679 1.00 98.25 85 GLY A O 1
ATOM 632 N N . HIS A 1 86 ? -5.248 5.257 -0.215 1.00 97.56 86 HIS A N 1
ATOM 633 C CA . HIS A 1 86 ? -5.715 4.100 0.555 1.00 97.56 86 HIS A CA 1
ATOM 634 C C . HIS A 1 86 ? -5.433 4.272 2.052 1.00 97.56 86 HIS A C 1
ATOM 636 O O . HIS A 1 86 ? -6.354 4.170 2.860 1.00 97.56 86 HIS A O 1
ATOM 642 N N . LEU A 1 87 ? -4.200 4.620 2.434 1.00 96.25 87 LEU A N 1
ATOM 643 C CA . LEU A 1 87 ? -3.849 4.838 3.844 1.00 96.25 87 LEU A CA 1
ATOM 644 C C . LEU A 1 87 ? -4.648 5.991 4.467 1.00 96.25 87 LEU A C 1
ATOM 646 O O . LEU A 1 87 ? -5.112 5.883 5.602 1.00 96.25 87 LEU A O 1
ATOM 650 N N . ASN A 1 88 ? -4.888 7.060 3.702 1.00 95.69 88 ASN A N 1
ATOM 651 C CA . ASN A 1 88 ? -5.757 8.159 4.127 1.00 95.69 88 ASN A CA 1
ATOM 652 C C . ASN A 1 88 ? -7.207 7.691 4.358 1.00 95.69 88 ASN A C 1
ATOM 654 O O . ASN A 1 88 ? -7.879 8.183 5.266 1.00 95.69 88 ASN A O 1
ATOM 658 N N . ALA A 1 89 ? -7.722 6.763 3.544 1.00 95.25 89 ALA A N 1
ATOM 659 C CA . ALA A 1 89 ? -9.061 6.206 3.729 1.00 95.25 89 ALA A CA 1
ATOM 660 C C . ALA A 1 89 ? -9.152 5.360 5.009 1.00 95.25 89 ALA A C 1
ATOM 662 O O . ALA A 1 89 ? -10.105 5.531 5.772 1.00 95.25 89 ALA A O 1
ATOM 663 N N . VAL A 1 90 ? -8.139 4.531 5.284 1.00 93.62 90 VAL A N 1
ATOM 664 C CA . VAL A 1 90 ? -8.032 3.757 6.534 1.00 93.62 90 VAL A CA 1
ATOM 665 C C . VAL A 1 90 ? -8.023 4.687 7.749 1.00 93.62 90 VAL A C 1
ATOM 667 O O . VAL A 1 90 ? -8.807 4.497 8.678 1.00 93.62 90 VAL A O 1
ATOM 670 N N . GLU A 1 91 ? -7.203 5.742 7.728 1.00 92.56 91 GLU A N 1
ATOM 671 C CA . GLU A 1 91 ? -7.161 6.717 8.823 1.00 92.56 91 GLU A CA 1
ATOM 672 C C . GLU A 1 91 ? -8.509 7.428 9.002 1.00 92.56 91 GLU A C 1
ATOM 674 O O . GLU A 1 91 ? -8.990 7.558 10.126 1.00 92.56 91 GLU A O 1
ATOM 679 N N . ARG A 1 92 ? -9.177 7.823 7.908 1.00 93.88 92 ARG A N 1
ATOM 680 C CA . ARG A 1 92 ? -10.518 8.428 7.969 1.00 93.88 92 ARG A CA 1
ATOM 681 C C . ARG A 1 92 ? -11.541 7.514 8.639 1.00 93.88 92 ARG A C 1
ATOM 683 O O . ARG A 1 92 ? -12.340 8.012 9.431 1.00 93.88 92 ARG A O 1
ATOM 690 N N . LEU A 1 93 ? -11.534 6.216 8.337 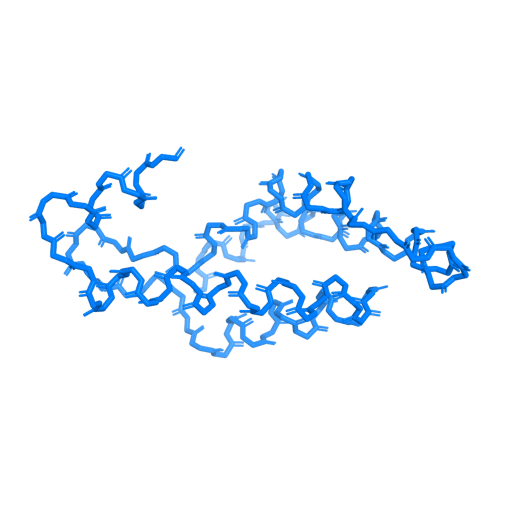1.00 93.25 93 LEU A N 1
ATOM 691 C CA . LEU A 1 93 ? -12.409 5.255 9.013 1.00 93.25 93 LEU A CA 1
ATOM 692 C C . LEU A 1 93 ? -12.072 5.186 10.506 1.00 93.25 93 LEU A C 1
ATOM 694 O O . LEU A 1 93 ? -12.958 5.386 11.338 1.00 93.25 93 LEU A O 1
ATOM 698 N N . ALA A 1 94 ? -10.792 5.015 10.840 1.00 90.50 94 ALA A N 1
ATOM 699 C CA . ALA A 1 94 ? -10.327 4.901 12.219 1.00 90.50 94 ALA A CA 1
ATOM 700 C C . ALA A 1 94 ? -10.707 6.113 13.088 1.00 90.50 94 ALA A C 1
ATOM 702 O O . ALA A 1 94 ? -11.139 5.939 14.227 1.00 90.50 94 ALA A O 1
ATOM 703 N N . VAL A 1 95 ? -10.589 7.339 12.563 1.00 90.44 95 VAL A N 1
ATOM 704 C CA . VAL A 1 95 ? -10.815 8.562 13.356 1.00 90.44 95 VAL A CA 1
ATOM 705 C C . VAL A 1 95 ? -12.247 9.096 13.296 1.00 90.44 95 VAL A C 1
ATOM 707 O O . VAL A 1 95 ? -12.661 9.793 14.222 1.00 90.44 95 VAL A O 1
ATOM 710 N N . ALA A 1 96 ? -13.005 8.820 12.225 1.00 93.31 96 ALA A N 1
ATOM 711 C CA . ALA A 1 96 ? -14.286 9.492 11.973 1.00 93.31 96 ALA A CA 1
ATOM 712 C C . ALA A 1 96 ? -15.501 8.564 11.822 1.00 93.31 96 ALA A C 1
ATOM 714 O O . ALA A 1 96 ? -16.623 9.035 12.015 1.00 93.31 96 ALA A O 1
ATOM 715 N N . ALA A 1 97 ? -15.331 7.279 11.488 1.00 94.12 97 ALA A N 1
ATOM 716 C CA . ALA A 1 97 ? -16.473 6.365 11.404 1.00 94.12 97 ALA A CA 1
ATOM 717 C C . ALA A 1 97 ? -17.022 6.065 12.808 1.00 94.12 97 ALA A C 1
ATOM 719 O O . ALA A 1 97 ? -16.254 5.959 13.763 1.00 94.12 97 ALA A O 1
ATOM 720 N N . ALA A 1 98 ? -18.344 5.954 12.946 1.00 94.44 98 ALA A N 1
ATOM 721 C CA . ALA A 1 98 ? -18.989 5.526 14.187 1.00 94.44 98 ALA A CA 1
ATOM 722 C C . ALA A 1 98 ? -19.086 3.995 14.250 1.00 94.44 98 ALA A C 1
ATOM 724 O O . ALA A 1 98 ? -19.049 3.329 13.217 1.00 94.44 98 ALA A O 1
ATOM 725 N N . GLU A 1 99 ? -19.265 3.440 15.448 1.00 92.56 99 GLU A N 1
ATOM 726 C CA . GLU A 1 99 ? -19.566 2.012 15.591 1.00 92.56 99 GLU A CA 1
ATOM 727 C C . GLU A 1 99 ? -20.999 1.684 15.128 1.00 92.56 99 GLU A C 1
ATOM 729 O O . GLU A 1 99 ? -21.899 2.512 15.319 1.00 92.56 99 GLU A O 1
ATOM 734 N N . PRO A 1 100 ? -21.243 0.493 14.540 1.00 93.81 100 PRO A N 1
ATOM 735 C CA . PRO A 1 100 ? -20.281 -0.599 14.310 1.00 93.81 100 PRO A CA 1
ATOM 736 C C . PRO A 1 100 ? -19.485 -0.488 12.995 1.00 93.81 100 PRO A C 1
ATOM 738 O O . PRO A 1 100 ? -18.593 -1.296 12.762 1.00 93.81 100 PRO A O 1
ATOM 741 N N . LEU A 1 101 ? -19.779 0.509 12.147 1.00 93.50 101 LEU A N 1
ATOM 742 C CA . LEU A 1 101 ? -19.174 0.651 10.813 1.00 93.50 101 LEU A CA 1
ATOM 743 C C . LEU A 1 101 ? -17.642 0.692 10.869 1.00 93.50 101 LEU A C 1
ATOM 745 O O . LEU A 1 101 ? -16.978 0.146 9.996 1.00 93.50 101 LEU A O 1
ATOM 749 N N . ARG A 1 102 ? -17.071 1.347 11.886 1.00 92.56 102 ARG A N 1
ATOM 750 C CA . ARG A 1 102 ? -15.616 1.409 12.050 1.00 92.56 102 ARG A CA 1
ATOM 751 C C . ARG A 1 102 ? -15.006 0.015 12.197 1.00 92.56 102 ARG A C 1
ATOM 753 O O . ARG A 1 102 ? -14.108 -0.308 11.427 1.00 92.56 102 ARG A O 1
ATOM 760 N N . SER A 1 103 ? -15.457 -0.780 13.168 1.00 89.31 103 SER A N 1
ATOM 761 C CA . SER A 1 103 ? -14.933 -2.136 13.361 1.00 89.31 103 SER A CA 1
ATOM 762 C C . SER A 1 103 ? -15.232 -3.042 12.169 1.00 89.31 103 SER A C 1
ATOM 764 O O . SER A 1 103 ? -14.337 -3.741 11.714 1.00 89.31 103 SER A O 1
ATOM 766 N N . GLU A 1 104 ? -16.444 -2.983 11.610 1.00 92.69 104 GLU A N 1
ATOM 767 C CA . GLU A 1 104 ? -16.827 -3.813 10.458 1.00 92.69 104 GLU A CA 1
ATOM 768 C C . GLU A 1 104 ? -15.921 -3.593 9.236 1.00 92.69 104 GLU A C 1
ATOM 770 O O . GLU A 1 104 ? -15.547 -4.558 8.576 1.00 92.69 104 GLU A O 1
ATOM 775 N N . GLU A 1 105 ? -15.536 -2.346 8.950 1.00 91.94 105 GLU A N 1
ATOM 776 C CA . GLU A 1 105 ? -14.683 -2.017 7.801 1.00 91.94 105 GLU A CA 1
ATOM 777 C C . GLU A 1 105 ? -13.182 -2.222 8.071 1.00 91.94 105 GLU A C 1
ATOM 779 O O . GLU A 1 105 ? -12.423 -2.454 7.133 1.00 91.94 105 GLU A O 1
ATOM 784 N N . LEU A 1 106 ? -12.721 -2.112 9.325 1.00 89.06 106 LEU A N 1
ATOM 785 C CA . LEU A 1 106 ? -11.302 -2.291 9.671 1.00 89.06 106 LEU A CA 1
ATOM 786 C C . LEU A 1 106 ? -10.916 -3.756 9.943 1.00 89.06 106 LEU A C 1
ATOM 788 O O . LEU A 1 106 ? -9.735 -4.085 9.827 1.00 89.06 106 LEU A O 1
ATOM 792 N N . ASP A 1 107 ? -11.883 -4.615 10.282 1.00 84.69 107 ASP A N 1
ATOM 793 C CA . ASP A 1 107 ? -11.672 -6.049 10.534 1.00 84.69 107 ASP A CA 1
ATOM 794 C C . ASP A 1 107 ? -11.837 -6.932 9.270 1.00 84.69 107 ASP A C 1
ATOM 796 O O . ASP A 1 107 ? -11.558 -8.135 9.329 1.00 84.69 107 ASP A O 1
ATOM 800 N N . ALA A 1 108 ? -12.297 -6.364 8.144 1.00 61.34 108 ALA A N 1
ATOM 801 C CA . ALA A 1 108 ? -12.554 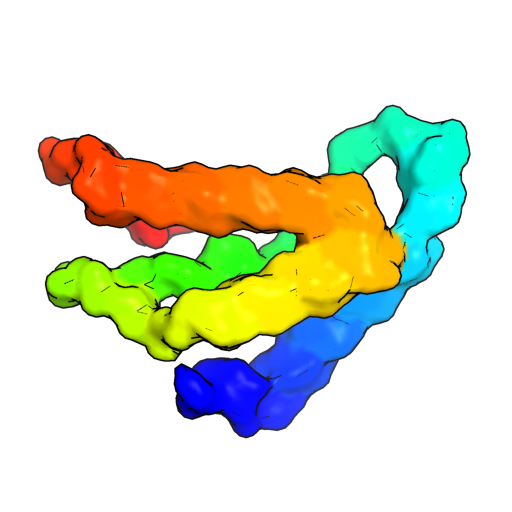-7.051 6.865 1.00 61.34 108 ALA A CA 1
ATOM 802 C C . ALA A 1 108 ? -11.297 -7.257 5.989 1.00 61.34 108 ALA A C 1
ATOM 804 O O . ALA A 1 108 ? -11.191 -8.335 5.347 1.00 61.34 108 ALA A O 1
#

pLDDT: mean 91.1, std 11.74, range [42.59, 98.75]

Sequence (108 aa):
MAALNDPAHASCVEGALEAVAAGAAERDRHPRFPDEAFAELRAAGLLALTLPRPDGERVISHADEWHAVRSVARADGSVGRIYDGHLNAVERLAVAAAEPLRSEELDA

Radius of gyration: 14.44 Å; chains: 1; bounding box: 34×22×43 Å